Protein AF-A0A5E5B6J5-F1 (afdb_monomer_lite)

Structure (mmCIF, N/CA/C/O backbone):
data_AF-A0A5E5B6J5-F1
#
_entry.id   AF-A0A5E5B6J5-F1
#
loop_
_atom_site.group_PDB
_atom_site.id
_atom_site.type_symbol
_atom_site.label_atom_id
_atom_site.label_alt_id
_atom_site.label_comp_id
_atom_site.label_asym_id
_atom_site.label_entity_id
_atom_site.label_seq_id
_atom_site.pdbx_PDB_ins_code
_atom_site.Cartn_x
_atom_site.Cartn_y
_atom_site.Cartn_z
_atom_site.occupancy
_atom_site.B_iso_or_equiv
_atom_site.auth_seq_id
_atom_site.auth_comp_id
_atom_site.auth_asym_id
_atom_site.auth_atom_id
_atom_site.pdbx_PDB_model_num
ATOM 1 N N . MET A 1 1 ? -5.354 -5.096 10.483 1.00 93.69 1 MET A N 1
ATOM 2 C CA . MET A 1 1 ? -4.394 -6.217 10.329 1.00 93.69 1 MET A CA 1
ATOM 3 C C . MET A 1 1 ? -3.142 -5.696 9.641 1.00 93.69 1 MET A C 1
ATOM 5 O O . MET A 1 1 ? -3.246 -4.665 8.974 1.00 93.69 1 MET A O 1
ATOM 9 N N . THR A 1 2 ? -1.990 -6.359 9.779 1.00 98.12 2 THR A N 1
ATOM 10 C CA . THR A 1 2 ? -0.835 -5.990 8.944 1.00 98.12 2 THR A CA 1
ATOM 11 C C . THR A 1 2 ? -1.127 -6.352 7.490 1.00 98.12 2 THR A C 1
ATOM 13 O O . THR A 1 2 ? -1.863 -7.301 7.205 1.00 98.12 2 THR A O 1
ATOM 16 N N . PHE A 1 3 ? -0.590 -5.574 6.556 1.00 98.62 3 PHE A N 1
ATOM 17 C CA . PHE A 1 3 ? -0.748 -5.873 5.138 1.00 98.62 3 PHE A CA 1
ATOM 18 C C . PHE A 1 3 ? 0.044 -7.123 4.736 1.00 98.62 3 PHE A C 1
ATOM 20 O O . PHE A 1 3 ? -0.426 -7.910 3.920 1.00 98.62 3 PHE A O 1
ATOM 27 N N . ALA A 1 4 ? 1.179 -7.369 5.396 1.00 98.62 4 ALA A N 1
ATOM 28 C CA . ALA A 1 4 ? 1.951 -8.596 5.243 1.00 98.62 4 ALA A CA 1
ATOM 29 C C . ALA A 1 4 ? 1.113 -9.851 5.548 1.00 98.62 4 ALA A C 1
ATOM 31 O O . ALA A 1 4 ? 1.124 -10.804 4.769 1.00 98.62 4 ALA A O 1
ATOM 32 N N . ASP A 1 5 ? 0.347 -9.848 6.643 1.00 98.50 5 ASP A N 1
ATOM 33 C CA . ASP A 1 5 ? -0.510 -10.985 7.001 1.00 98.50 5 ASP A CA 1
ATOM 34 C C . ASP A 1 5 ? -1.637 -11.184 5.992 1.00 98.50 5 ASP A C 1
ATOM 36 O O . ASP A 1 5 ? -1.955 -12.320 5.644 1.00 98.50 5 ASP A O 1
ATOM 40 N N . PHE A 1 6 ? -2.211 -10.092 5.481 1.00 98.31 6 PHE A N 1
ATOM 41 C CA . PHE A 1 6 ? -3.200 -10.157 4.409 1.00 98.31 6 PHE A CA 1
ATOM 42 C C . PHE A 1 6 ? -2.624 -10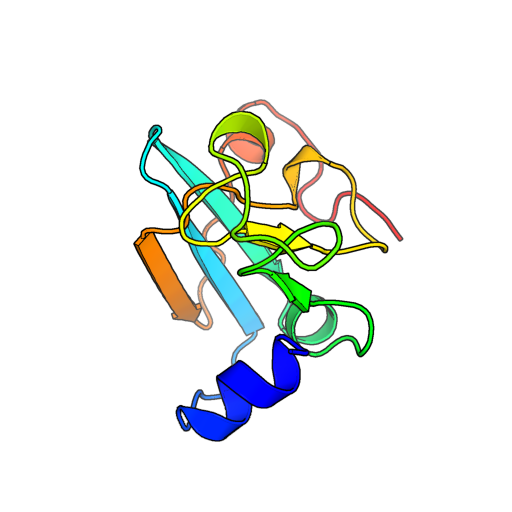.819 3.151 1.00 98.31 6 PHE A C 1
ATOM 44 O O . PHE A 1 6 ? -3.203 -11.788 2.665 1.00 98.31 6 PHE A O 1
ATOM 51 N N . LEU A 1 7 ? -1.467 -10.350 2.667 1.00 98.62 7 LEU A N 1
ATOM 52 C CA . LEU A 1 7 ? -0.809 -10.890 1.472 1.00 98.62 7 LEU A CA 1
ATOM 53 C C . LEU A 1 7 ? -0.493 -12.384 1.620 1.00 98.62 7 LEU A C 1
ATOM 55 O O . LEU A 1 7 ? -0.803 -13.173 0.728 1.00 98.62 7 LEU A O 1
ATOM 59 N N . ARG A 1 8 ? 0.050 -12.797 2.771 1.00 98.44 8 ARG A N 1
ATOM 60 C CA . ARG A 1 8 ? 0.312 -14.218 3.050 1.00 98.44 8 ARG A CA 1
ATOM 61 C C . ARG A 1 8 ? -0.974 -15.038 3.079 1.00 98.44 8 ARG A C 1
ATOM 63 O O . ARG A 1 8 ? -1.016 -16.125 2.514 1.00 98.44 8 ARG A O 1
ATOM 70 N N . ARG A 1 9 ? -2.033 -14.519 3.707 1.00 98.19 9 ARG A N 1
ATOM 71 C CA . ARG A 1 9 ? -3.312 -15.226 3.852 1.00 98.19 9 ARG A CA 1
ATOM 72 C C . ARG A 1 9 ? -4.007 -15.480 2.517 1.00 98.19 9 ARG A C 1
ATOM 74 O O . ARG A 1 9 ? -4.682 -16.496 2.388 1.00 98.19 9 ARG A O 1
ATOM 81 N N . ILE A 1 10 ? -3.847 -14.585 1.543 1.00 97.81 10 ILE A N 1
ATOM 82 C CA . ILE A 1 10 ? -4.400 -14.768 0.193 1.00 97.81 10 ILE A CA 1
ATOM 83 C C . ILE A 1 10 ? -3.481 -15.579 -0.734 1.00 97.81 10 ILE A C 1
ATOM 85 O O . ILE A 1 10 ? -3.838 -15.791 -1.888 1.00 97.81 10 ILE A O 1
ATOM 89 N N . GLY A 1 11 ? -2.306 -16.013 -0.263 1.00 98.31 11 GLY A N 1
ATOM 90 C CA . GLY A 1 11 ? -1.332 -16.737 -1.083 1.00 98.31 11 GLY A CA 1
ATOM 91 C C . GLY A 1 11 ? -0.662 -15.870 -2.154 1.00 98.31 11 GLY A C 1
ATOM 92 O O . GLY A 1 11 ? -0.333 -16.372 -3.224 1.00 98.31 11 GLY A O 1
ATOM 93 N N . ALA A 1 12 ? -0.491 -14.569 -1.897 1.00 98.44 12 ALA A N 1
ATOM 94 C CA . ALA A 1 12 ? 0.198 -13.674 -2.820 1.00 98.44 12 ALA A CA 1
ATOM 95 C C . ALA A 1 12 ? 1.676 -14.058 -2.994 1.00 98.44 12 ALA A C 1
ATOM 97 O O . ALA A 1 12 ? 2.336 -14.474 -2.040 1.00 98.44 12 ALA A O 1
ATOM 98 N N . ASP A 1 13 ? 2.219 -13.830 -4.192 1.00 98.44 13 ASP A N 1
ATOM 99 C CA . ASP A 1 13 ? 3.654 -13.959 -4.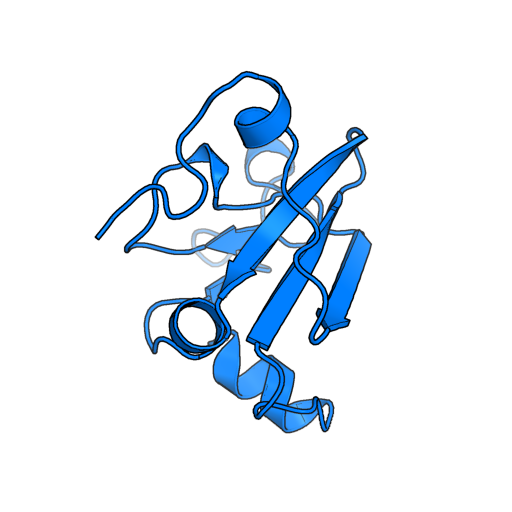446 1.00 98.44 13 ASP A CA 1
ATOM 100 C C . ASP A 1 13 ? 4.429 -12.815 -3.772 1.00 98.44 13 ASP A C 1
ATOM 102 O O . ASP A 1 13 ? 4.607 -11.729 -4.326 1.00 98.44 13 ASP A O 1
ATOM 106 N N . THR A 1 14 ? 4.916 -13.059 -2.558 1.00 98.38 14 THR A N 1
ATOM 107 C CA . THR A 1 14 ? 5.713 -12.082 -1.803 1.00 98.38 14 THR A CA 1
ATOM 108 C C . THR A 1 14 ? 7.157 -11.958 -2.297 1.00 98.38 14 THR A C 1
ATOM 110 O O . THR A 1 14 ? 7.928 -11.213 -1.695 1.00 98.38 14 THR A O 1
ATOM 113 N N . SER A 1 15 ? 7.551 -12.686 -3.349 1.00 98.38 15 SER A N 1
ATOM 114 C CA . SER A 1 15 ? 8.840 -12.498 -4.030 1.00 98.38 15 SER A CA 1
ATOM 115 C C . SER A 1 15 ? 8.771 -11.470 -5.164 1.00 98.38 15 SER A C 1
ATOM 117 O O . SER A 1 15 ? 9.809 -10.996 -5.630 1.00 98.38 15 SER A O 1
ATOM 119 N N . ALA A 1 16 ? 7.560 -11.083 -5.582 1.00 98.50 16 ALA A N 1
ATOM 120 C CA . ALA A 1 16 ? 7.359 -10.034 -6.567 1.00 98.50 16 ALA A CA 1
ATOM 121 C C . ALA A 1 16 ? 7.895 -8.683 -6.073 1.00 98.50 16 ALA A C 1
ATOM 123 O O . ALA A 1 16 ? 7.946 -8.404 -4.877 1.00 98.50 16 ALA A O 1
ATOM 124 N N . LYS A 1 17 ? 8.279 -7.813 -7.008 1.00 98.31 17 LYS A N 1
ATOM 125 C CA . LYS A 1 17 ? 8.941 -6.541 -6.678 1.00 98.31 17 LYS A CA 1
ATOM 126 C C . LYS A 1 17 ? 8.000 -5.470 -6.129 1.00 98.31 17 LYS A C 1
ATOM 128 O O . LYS A 1 17 ? 8.435 -4.653 -5.316 1.00 98.31 17 LYS A O 1
ATOM 133 N N . TYR A 1 18 ? 6.740 -5.454 -6.563 1.00 98.50 18 TYR A N 1
ATOM 134 C CA . TYR A 1 18 ? 5.817 -4.353 -6.298 1.00 98.50 18 TYR A CA 1
ATOM 135 C C . TYR A 1 18 ? 4.412 -4.827 -5.934 1.00 98.50 18 TYR A C 1
ATOM 137 O O . TYR A 1 18 ? 3.948 -5.893 -6.347 1.00 98.50 18 TYR A O 1
ATOM 145 N N . VAL A 1 19 ? 3.710 -3.956 -5.216 1.00 98.50 19 VAL A N 1
ATOM 146 C CA . VAL A 1 19 ? 2.264 -4.018 -5.022 1.00 98.50 19 VAL A CA 1
ATOM 147 C C . VAL A 1 19 ? 1.671 -2.704 -5.504 1.00 98.50 19 VAL A C 1
ATOM 149 O O . VAL A 1 19 ? 2.109 -1.634 -5.077 1.00 98.50 19 VAL A O 1
ATOM 152 N N . GLY A 1 20 ? 0.685 -2.768 -6.389 1.00 98.06 20 GLY A N 1
ATOM 153 C CA . GLY A 1 20 ? -0.034 -1.589 -6.843 1.00 98.06 20 GLY A CA 1
ATOM 154 C C . GLY A 1 20 ? -1.507 -1.602 -6.463 1.00 98.06 20 GLY A C 1
ATOM 155 O O . GLY A 1 20 ? -2.080 -2.633 -6.101 1.00 98.06 20 GLY A O 1
ATOM 156 N N . PHE A 1 21 ? -2.093 -0.411 -6.526 1.00 98.25 21 PHE A N 1
ATOM 157 C CA . PHE A 1 21 ? -3.422 -0.105 -6.025 1.00 98.25 21 PHE A CA 1
ATOM 158 C C . PHE A 1 21 ? -4.191 0.727 -7.045 1.00 98.25 21 PHE A C 1
ATOM 160 O O . PHE A 1 21 ? -3.672 1.729 -7.538 1.00 98.25 21 PHE A O 1
ATOM 167 N N . LYS A 1 22 ? -5.444 0.343 -7.303 1.00 97.81 22 LYS A N 1
ATOM 168 C CA . LYS A 1 22 ? -6.446 1.186 -7.970 1.00 97.81 22 LYS A CA 1
ATOM 169 C C . LYS A 1 22 ? -7.525 1.566 -6.969 1.00 97.81 22 LYS A C 1
ATOM 171 O O . LYS A 1 22 ? -7.989 0.709 -6.208 1.00 97.81 22 LYS A O 1
ATOM 176 N N . CYS A 1 23 ? -7.917 2.829 -6.987 1.00 97.94 23 CYS A N 1
ATOM 177 C CA . CYS A 1 23 ? -8.871 3.415 -6.058 1.00 97.94 23 CYS A CA 1
ATOM 178 C C . CYS A 1 23 ? -10.102 3.933 -6.808 1.00 97.94 23 CYS A C 1
ATOM 180 O O . CYS A 1 23 ? -10.081 4.097 -8.025 1.00 97.94 23 CYS A O 1
ATOM 182 N N . ALA A 1 24 ? -11.187 4.156 -6.071 1.00 96.31 24 ALA A N 1
ATOM 183 C CA . ALA A 1 24 ? -12.476 4.549 -6.640 1.00 96.31 24 ALA A CA 1
ATOM 184 C C . ALA A 1 24 ? -12.511 5.966 -7.243 1.00 96.31 24 ALA A C 1
ATOM 186 O O . ALA A 1 24 ? -13.428 6.284 -7.990 1.00 96.31 24 ALA A O 1
ATOM 187 N N . ASP A 1 25 ? -11.563 6.817 -6.867 1.00 92.75 25 ASP A N 1
ATOM 188 C CA . ASP A 1 25 ? -11.447 8.237 -7.210 1.00 92.75 25 ASP A CA 1
ATOM 189 C C . ASP A 1 25 ? -10.398 8.488 -8.306 1.00 92.75 25 ASP A C 1
ATOM 191 O O . ASP A 1 25 ? -9.701 9.499 -8.280 1.00 92.75 25 ASP A O 1
ATOM 195 N N . ASP A 1 26 ? -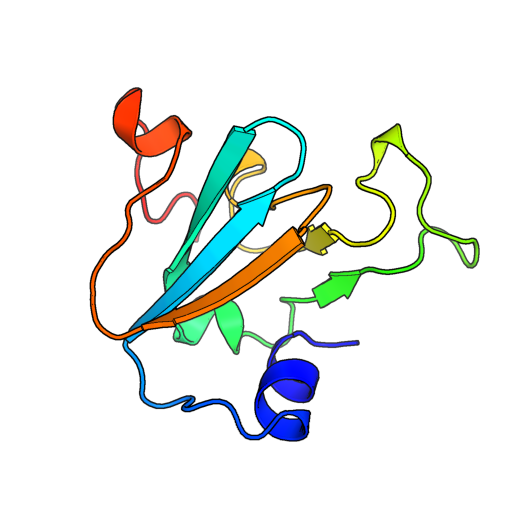10.236 7.527 -9.222 1.00 93.88 26 ASP A N 1
ATOM 196 C CA . ASP A 1 26 ? -9.194 7.485 -10.263 1.00 93.88 26 ASP A CA 1
ATOM 197 C C . ASP A 1 26 ? -7.753 7.555 -9.724 1.00 93.88 26 ASP A C 1
ATOM 199 O O . ASP A 1 26 ? -6.783 7.614 -10.484 1.00 93.88 26 ASP A O 1
ATOM 203 N N . TYR A 1 27 ? -7.585 7.470 -8.401 1.00 97.06 27 TYR A N 1
ATOM 204 C CA . TYR A 1 27 ? -6.284 7.433 -7.765 1.00 97.06 27 TYR A CA 1
ATOM 205 C C . TYR A 1 27 ? -5.629 6.060 -7.935 1.00 97.06 27 TYR A C 1
ATOM 207 O O . TYR A 1 27 ? -6.236 5.004 -7.725 1.00 97.06 27 TYR A O 1
ATOM 215 N N . TYR A 1 28 ? -4.342 6.060 -8.262 1.00 97.50 28 TYR A N 1
ATOM 216 C CA . TYR A 1 28 ? -3.521 4.857 -8.303 1.00 97.50 28 TYR A CA 1
ATOM 217 C C . TYR A 1 28 ? -2.136 5.147 -7.752 1.00 97.50 28 TYR A C 1
ATOM 219 O O . TYR A 1 28 ? -1.603 6.253 -7.843 1.00 97.50 28 TYR A O 1
ATOM 227 N N . THR A 1 29 ? -1.535 4.128 -7.157 1.00 97.75 29 THR A N 1
ATOM 228 C CA . THR A 1 29 ? -0.159 4.200 -6.674 1.00 97.75 29 THR A CA 1
ATOM 229 C C . THR A 1 29 ? 0.429 2.801 -6.579 1.00 97.75 29 THR A C 1
ATOM 231 O O . THR A 1 29 ? -0.275 1.797 -6.709 1.00 97.75 29 THR A O 1
ATOM 234 N N . SER A 1 30 ? 1.730 2.729 -6.338 1.00 97.75 30 SER A N 1
ATOM 235 C CA . SER A 1 30 ? 2.441 1.483 -6.088 1.00 97.75 30 SER A CA 1
ATOM 236 C C . SER A 1 30 ? 3.505 1.652 -5.020 1.00 97.75 30 SER A C 1
ATOM 238 O O . SER A 1 30 ? 4.009 2.754 -4.799 1.00 97.75 30 SER A O 1
ATOM 240 N N . ILE A 1 31 ? 3.837 0.552 -4.356 1.00 98.06 31 ILE A N 1
ATOM 241 C CA . ILE A 1 31 ? 4.913 0.455 -3.370 1.00 98.06 31 ILE A CA 1
ATOM 242 C C . ILE A 1 31 ? 5.781 -0.762 -3.683 1.00 98.06 31 ILE A C 1
ATOM 244 O O . ILE A 1 31 ? 5.335 -1.714 -4.328 1.00 98.06 31 ILE A O 1
ATOM 248 N N . ASP A 1 32 ? 7.022 -0.738 -3.217 1.00 97.62 32 ASP A N 1
ATOM 249 C CA . ASP A 1 32 ? 7.893 -1.905 -3.216 1.00 97.62 32 ASP A CA 1
ATOM 250 C C . ASP A 1 32 ? 7.398 -2.963 -2.218 1.00 97.62 32 ASP A C 1
ATOM 252 O O . ASP A 1 32 ? 6.791 -2.657 -1.185 1.00 97.62 32 ASP A O 1
ATOM 256 N N . MET A 1 33 ? 7.669 -4.230 -2.526 1.00 98.31 33 MET A N 1
ATOM 257 C CA . MET A 1 33 ? 7.289 -5.354 -1.671 1.00 98.31 33 MET A CA 1
ATOM 258 C C . MET A 1 33 ? 7.867 -5.262 -0.245 1.00 98.31 33 MET A C 1
ATOM 260 O O . MET A 1 33 ? 7.122 -5.550 0.690 1.00 98.31 33 MET A O 1
ATOM 264 N N . PRO A 1 34 ? 9.113 -4.798 -0.005 1.00 98.06 34 PRO A N 1
ATOM 265 C CA . PRO A 1 34 ? 9.591 -4.534 1.353 1.00 98.06 34 PRO A CA 1
ATOM 266 C C . PRO A 1 34 ? 8.709 -3.551 2.137 1.00 98.06 34 PRO A C 1
ATOM 268 O O . PRO A 1 34 ? 8.350 -3.844 3.277 1.00 98.06 34 PRO A O 1
ATOM 271 N N . THR A 1 35 ? 8.273 -2.440 1.530 1.00 98.19 35 THR A N 1
ATOM 272 C CA . THR A 1 35 ? 7.291 -1.534 2.157 1.00 98.19 35 THR A CA 1
ATOM 273 C C . THR A 1 35 ? 5.956 -2.237 2.413 1.00 98.19 35 THR A C 1
ATOM 275 O O . THR A 1 35 ? 5.365 -2.060 3.480 1.00 98.19 35 THR A O 1
ATOM 278 N N . ALA A 1 36 ? 5.469 -3.057 1.476 1.00 98.31 36 ALA A N 1
ATOM 279 C CA . ALA A 1 36 ? 4.228 -3.815 1.653 1.00 98.31 36 ALA A CA 1
ATOM 280 C C . ALA A 1 36 ? 4.305 -4.816 2.824 1.00 98.31 36 ALA A C 1
ATOM 282 O O . ALA A 1 36 ? 3.340 -4.973 3.574 1.00 98.31 36 ALA A O 1
ATOM 283 N N . LEU A 1 37 ? 5.460 -5.463 2.995 1.00 98.56 37 LEU A N 1
ATOM 284 C CA . LEU A 1 37 ? 5.724 -6.448 4.044 1.00 98.56 37 LEU A CA 1
ATOM 285 C C . LEU A 1 37 ? 6.173 -5.828 5.374 1.00 98.56 37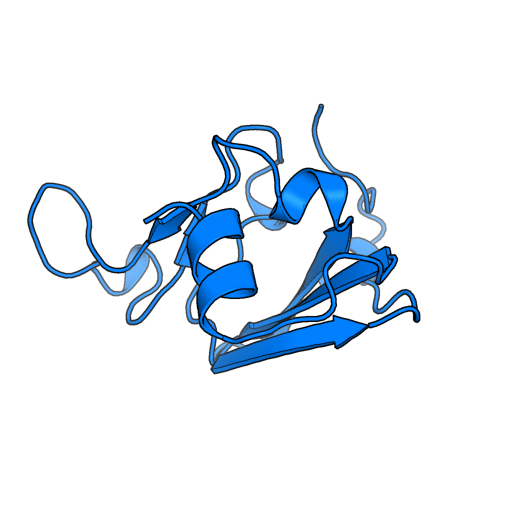 LEU A C 1
ATOM 287 O O . LEU A 1 37 ? 6.291 -6.546 6.369 1.00 98.56 37 LEU A O 1
ATOM 291 N N . HIS A 1 38 ? 6.416 -4.517 5.410 1.00 98.44 38 HIS A N 1
ATOM 292 C CA . HIS A 1 38 ? 6.861 -3.825 6.610 1.00 98.44 38 HIS A CA 1
ATOM 293 C C . HIS A 1 38 ? 5.830 -3.984 7.748 1.00 98.44 38 HIS A C 1
ATOM 295 O O . HIS A 1 38 ? 4.631 -3.796 7.519 1.00 98.44 38 HIS A O 1
ATOM 301 N N . PRO A 1 39 ? 6.251 -4.278 8.996 1.00 97.88 39 PRO A N 1
ATOM 302 C CA . PRO A 1 39 ? 5.333 -4.597 10.098 1.00 97.88 39 PRO A CA 1
ATOM 303 C C . PRO A 1 39 ? 4.377 -3.453 10.468 1.00 97.88 39 PRO A C 1
ATOM 305 O O . PRO A 1 39 ? 3.311 -3.693 11.031 1.00 97.88 39 PRO A O 1
ATOM 308 N N . GLN A 1 40 ? 4.737 -2.209 10.141 1.00 97.81 40 GLN A N 1
ATOM 309 C CA . GLN A 1 40 ? 3.884 -1.038 10.368 1.00 97.81 40 GLN A CA 1
ATOM 310 C C . GLN A 1 40 ? 2.925 -0.731 9.206 1.00 97.81 40 GLN A C 1
ATOM 312 O O . GLN A 1 40 ? 2.105 0.177 9.332 1.00 97.81 40 GLN A O 1
ATOM 317 N N . THR A 1 41 ? 3.008 -1.448 8.082 1.00 98.56 41 THR A N 1
ATOM 318 C CA . THR A 1 41 ? 2.082 -1.278 6.956 1.00 98.56 41 THR A CA 1
ATOM 319 C C . THR A 1 41 ? 0.783 -2.009 7.264 1.00 98.56 41 THR A C 1
ATOM 321 O O . THR A 1 41 ? 0.754 -3.231 7.423 1.00 98.56 41 THR A O 1
ATOM 324 N N . LEU A 1 42 ? -0.314 -1.260 7.369 1.00 98.38 42 LEU A N 1
ATOM 325 C CA . LEU A 1 42 ? -1.609 -1.773 7.808 1.00 98.38 42 LEU A CA 1
ATOM 326 C C . LEU A 1 42 ? -2.651 -1.659 6.702 1.00 98.38 42 LEU A C 1
ATOM 328 O O . LEU A 1 42 ? -2.836 -0.587 6.123 1.00 98.38 42 LEU A O 1
ATOM 332 N N . LEU A 1 43 ? -3.402 -2.740 6.494 1.00 98.25 43 LEU A N 1
ATOM 333 C CA . LEU A 1 43 ? -4.681 -2.679 5.796 1.00 98.25 43 LEU A CA 1
ATOM 334 C C . LEU A 1 43 ? -5.757 -2.296 6.818 1.00 98.25 43 LEU A C 1
ATOM 336 O O . LEU A 1 43 ? -6.104 -3.086 7.707 1.00 98.25 43 LEU A O 1
ATOM 340 N N . ALA A 1 44 ? -6.216 -1.050 6.734 1.00 97.69 44 ALA A N 1
ATOM 341 C CA . ALA A 1 44 ? -7.147 -0.447 7.676 1.00 97.69 44 ALA A CA 1
ATOM 342 C C . ALA A 1 44 ? -8.584 -0.540 7.152 1.00 97.69 44 ALA A C 1
ATOM 344 O O . ALA A 1 44 ? -8.891 -0.045 6.067 1.00 97.69 44 ALA A O 1
ATOM 345 N N . LEU A 1 45 ? -9.450 -1.155 7.961 1.00 97.25 45 LEU A N 1
ATOM 346 C CA . LEU A 1 45 ? -10.903 -1.258 7.747 1.00 97.25 45 LEU A CA 1
ATOM 347 C C . LEU A 1 45 ? -11.697 -0.482 8.814 1.00 97.25 45 LEU A C 1
ATOM 349 O O . LEU A 1 45 ? -12.900 -0.271 8.682 1.00 97.25 45 LEU A O 1
ATOM 353 N N . THR A 1 46 ? -11.015 -0.057 9.879 1.00 96.94 46 THR A N 1
ATOM 354 C CA . THR A 1 46 ? -11.581 0.633 11.039 1.00 96.94 46 THR A CA 1
ATOM 355 C C . THR A 1 46 ? -10.710 1.821 11.438 1.00 96.94 46 THR A C 1
ATOM 357 O O . THR A 1 46 ? -9.517 1.870 11.120 1.00 96.94 46 THR A O 1
ATOM 360 N N . TYR A 1 47 ? -11.310 2.780 12.137 1.00 95.62 47 TYR A N 1
ATOM 361 C CA . TYR A 1 47 ? -10.640 3.914 12.766 1.00 95.62 47 TYR A CA 1
ATOM 362 C C . TYR A 1 47 ? -11.304 4.187 14.114 1.00 95.62 47 TYR A C 1
ATOM 364 O O . TYR A 1 47 ? -12.527 4.235 14.190 1.00 95.62 47 TYR A O 1
ATOM 372 N N . ASP A 1 48 ? -10.492 4.314 15.165 1.00 94.81 48 ASP A N 1
ATOM 373 C CA . ASP A 1 48 ? -10.958 4.554 16.538 1.00 94.81 48 ASP A CA 1
ATOM 374 C C . ASP A 1 48 ? -12.059 3.576 17.005 1.00 94.81 48 ASP A C 1
ATOM 376 O O . ASP A 1 48 ? -13.117 3.944 17.504 1.00 94.81 48 ASP A O 1
ATOM 380 N N . GLY A 1 49 ? -11.848 2.283 16.732 1.00 95.44 49 GLY A N 1
ATOM 381 C CA . GLY A 1 49 ? -12.796 1.218 17.081 1.00 95.44 49 GLY A CA 1
ATOM 382 C C . GLY A 1 49 ? -14.075 1.169 16.235 1.00 95.44 49 GLY A C 1
ATOM 383 O O . GLY A 1 49 ? -14.842 0.219 16.370 1.00 95.44 49 GLY A O 1
ATOM 384 N N . GLN A 1 50 ? -14.291 2.127 15.333 1.00 97.00 50 GLN A N 1
ATOM 385 C CA . GLN A 1 50 ? -15.461 2.203 14.459 1.00 97.00 50 GLN A CA 1
ATOM 386 C C . GLN A 1 50 ? -15.122 1.812 13.020 1.00 97.00 50 GLN A C 1
ATOM 388 O O . GLN A 1 50 ? -13.956 1.762 12.621 1.00 97.00 50 GLN A O 1
ATOM 393 N N . THR A 1 51 ? -16.153 1.550 12.214 1.00 97.50 51 THR A N 1
ATOM 394 C CA . THR A 1 51 ? -15.997 1.409 10.757 1.00 97.50 51 THR A CA 1
ATOM 395 C C . THR A 1 51 ? -15.276 2.634 10.199 1.00 97.50 51 THR A C 1
ATOM 397 O O . THR A 1 51 ? -15.577 3.756 10.602 1.00 97.50 51 THR A O 1
ATOM 400 N N . LEU A 1 52 ? -14.318 2.428 9.288 1.00 97.12 52 LEU A N 1
ATOM 401 C CA . LEU A 1 52 ? -13.539 3.518 8.701 1.00 97.12 52 LEU A CA 1
ATOM 402 C C . LEU A 1 52 ? -14.483 4.584 8.103 1.00 97.12 52 LEU A C 1
ATOM 404 O O . LEU A 1 52 ? -15.278 4.244 7.230 1.00 97.12 52 LEU A O 1
ATOM 408 N N . PRO A 1 53 ? -14.417 5.857 8.530 1.00 97.12 53 PRO A N 1
ATOM 409 C CA . PRO A 1 53 ? -15.193 6.931 7.916 1.00 97.12 53 PRO A CA 1
ATOM 410 C C . PRO A 1 53 ? -14.857 7.122 6.434 1.00 97.12 53 PRO A C 1
ATOM 412 O O . PRO A 1 53 ? -13.743 6.825 5.981 1.00 97.12 53 PRO A O 1
ATOM 415 N N . ARG A 1 54 ? -15.803 7.673 5.663 1.00 96.12 54 ARG A N 1
ATOM 416 C CA . ARG A 1 54 ? -15.604 7.907 4.226 1.00 96.12 54 ARG A CA 1
ATOM 417 C C . ARG A 1 54 ? -14.429 8.852 3.972 1.00 96.12 54 ARG A C 1
ATOM 419 O O . ARG A 1 54 ? -13.588 8.503 3.153 1.00 96.12 54 ARG A O 1
ATOM 426 N N . GLU A 1 55 ? -14.274 9.959 4.704 1.00 94.94 55 GLU A N 1
ATOM 427 C CA . GLU A 1 55 ? -13.120 10.864 4.524 1.00 94.94 55 GLU A CA 1
ATOM 428 C C . GLU A 1 55 ? -11.752 10.196 4.784 1.00 94.94 55 GLU A C 1
ATOM 430 O 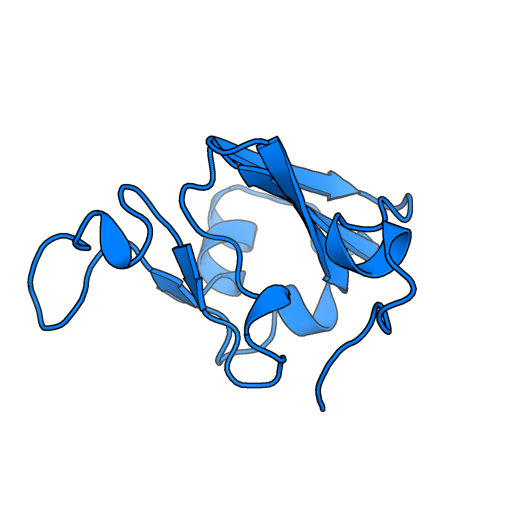O . GLU A 1 55 ? -10.700 10.642 4.296 1.00 94.94 55 GLU A O 1
ATOM 435 N N . TYR A 1 56 ? -11.751 9.085 5.524 1.00 95.38 56 TYR A N 1
ATOM 436 C CA . TYR A 1 56 ? -10.558 8.308 5.845 1.00 95.38 56 TYR A CA 1
ATOM 437 C C . TYR A 1 56 ? -10.332 7.112 4.924 1.00 95.38 56 TYR A C 1
ATOM 439 O O . TYR A 1 56 ? -9.289 6.469 5.039 1.00 95.38 56 TYR A O 1
ATOM 447 N N . GLY A 1 57 ? -11.204 6.891 3.940 1.00 96.81 57 GLY A N 1
ATOM 448 C CA . GLY A 1 57 ? -10.965 5.946 2.855 1.00 96.81 57 GLY A CA 1
ATOM 449 C C . GLY A 1 57 ? -11.818 4.685 2.890 1.00 96.81 57 GLY A C 1
ATOM 450 O O . GLY A 1 57 ? -11.380 3.683 2.336 1.00 96.81 57 GLY A O 1
ATOM 451 N N . PHE A 1 58 ? -13.002 4.702 3.514 1.00 96.94 58 PHE A N 1
ATOM 452 C CA . PHE A 1 58 ? -13.960 3.587 3.429 1.00 96.94 58 PHE A CA 1
ATOM 453 C C . PHE A 1 58 ? -14.105 3.051 1.983 1.00 96.94 58 PHE A C 1
ATOM 455 O O . PHE A 1 58 ? -14.203 3.864 1.059 1.00 96.94 58 PHE A O 1
ATOM 462 N N . PRO A 1 59 ? -14.167 1.726 1.745 1.00 96.06 59 PRO A N 1
ATOM 463 C CA . PRO A 1 59 ? -14.220 0.644 2.736 1.00 96.06 59 PRO A CA 1
ATOM 464 C C . PRO A 1 59 ? -12.857 0.238 3.297 1.00 96.06 59 PRO A C 1
ATOM 466 O O . PRO A 1 59 ? -12.798 -0.385 4.355 1.00 96.06 59 PRO A O 1
ATOM 469 N N . MET A 1 60 ? -11.765 0.586 2.615 1.00 96.88 60 MET A N 1
ATOM 470 C CA . MET A 1 60 ? -10.422 0.251 3.065 1.00 96.88 60 MET A CA 1
ATOM 471 C C . MET A 1 60 ? -9.380 1.268 2.603 1.00 96.88 60 MET A C 1
ATOM 473 O O . MET A 1 60 ? -9.422 1.794 1.486 1.00 96.88 60 MET A O 1
ATOM 477 N N . LYS A 1 61 ? -8.383 1.461 3.460 1.00 97.25 61 LYS A N 1
ATOM 478 C CA . LYS A 1 61 ? -7.199 2.277 3.206 1.00 97.25 61 LYS A CA 1
ATOM 479 C C . LYS A 1 61 ? -5.947 1.472 3.530 1.00 97.25 61 LYS A C 1
ATOM 481 O O . LYS A 1 61 ? -5.932 0.706 4.495 1.00 97.25 61 LYS A O 1
ATOM 486 N N . LEU A 1 62 ? -4.864 1.722 2.801 1.00 98.19 62 LEU A N 1
ATOM 487 C CA . LEU A 1 62 ? -3.534 1.313 3.238 1.00 98.19 62 LEU A CA 1
ATOM 488 C C . LEU A 1 62 ? -2.886 2.436 4.057 1.00 98.19 62 LEU A C 1
ATOM 490 O O . LEU A 1 62 ? -2.787 3.585 3.616 1.00 98.19 62 LEU A O 1
ATOM 494 N N . ARG A 1 63 ? -2.444 2.111 5.272 1.00 97.81 63 ARG A N 1
ATOM 495 C CA . ARG A 1 63 ? -1.683 3.015 6.134 1.00 97.81 63 ARG A CA 1
ATOM 496 C C . ARG A 1 63 ? -0.229 2.571 6.156 1.00 97.81 63 ARG A C 1
ATOM 498 O O . ARG A 1 63 ? 0.069 1.469 6.598 1.00 97.81 63 ARG A O 1
ATOM 505 N N . ILE A 1 64 ? 0.659 3.460 5.726 1.00 98.00 64 ILE A N 1
ATOM 506 C CA . ILE A 1 64 ? 2.099 3.227 5.623 1.00 98.00 64 ILE A CA 1
ATOM 507 C C . ILE A 1 64 ? 2.835 4.329 6.401 1.00 98.00 64 ILE A C 1
ATOM 509 O O . ILE A 1 64 ? 3.040 5.424 5.872 1.00 98.00 64 ILE A O 1
ATOM 513 N N . PRO A 1 65 ? 3.167 4.113 7.686 1.00 96.81 65 PRO A N 1
ATOM 514 C CA . PRO A 1 65 ? 3.791 5.134 8.532 1.00 96.81 65 PRO A CA 1
ATOM 515 C C . PRO A 1 65 ? 5.134 5.656 8.025 1.00 96.81 65 PRO A C 1
ATOM 517 O O . PRO A 1 65 ? 5.420 6.829 8.225 1.00 96.81 65 PRO A O 1
ATOM 520 N N . THR A 1 66 ? 5.905 4.824 7.327 1.00 96.00 66 THR A N 1
ATOM 521 C CA . THR A 1 66 ? 7.220 5.177 6.773 1.00 96.00 66 THR A CA 1
ATOM 522 C C . THR A 1 66 ? 7.140 6.013 5.492 1.00 96.00 66 THR A C 1
ATOM 524 O O . THR A 1 66 ? 8.153 6.531 5.027 1.00 96.00 66 THR A O 1
ATOM 527 N N . LYS A 1 67 ? 5.943 6.179 4.911 1.00 96.81 67 LYS A N 1
ATOM 528 C CA . LYS A 1 67 ? 5.739 6.873 3.634 1.00 96.81 67 LYS A CA 1
ATOM 529 C C . LYS A 1 67 ? 4.945 8.160 3.778 1.00 96.81 67 LYS A C 1
ATOM 531 O O . LYS A 1 67 ? 4.075 8.294 4.642 1.00 96.81 67 LYS A O 1
ATOM 536 N N . LEU A 1 68 ? 5.204 9.086 2.859 1.00 96.44 68 LEU A N 1
ATOM 537 C CA . LEU A 1 68 ? 4.453 10.327 2.724 1.00 96.44 68 LEU A CA 1
ATOM 538 C C . LEU A 1 68 ? 2.978 10.048 2.412 1.00 96.44 68 LEU A C 1
ATOM 540 O O . LEU A 1 68 ? 2.610 9.008 1.860 1.00 96.44 68 LEU A O 1
ATOM 544 N N . GLY A 1 69 ? 2.123 11.009 2.769 1.00 94.31 69 GLY A N 1
ATOM 545 C CA . GLY A 1 69 ? 0.669 10.841 2.753 1.00 94.31 69 GLY A CA 1
ATOM 546 C C . GLY A 1 69 ? 0.103 10.387 1.407 1.00 94.31 69 GLY A C 1
ATOM 547 O O . GLY A 1 69 ? -0.820 9.578 1.391 1.00 94.31 69 GLY A O 1
ATOM 548 N N . TYR A 1 70 ? 0.691 10.822 0.291 1.00 94.62 70 TYR A N 1
ATOM 549 C CA . TYR A 1 70 ? 0.228 10.408 -1.030 1.00 94.62 70 TYR A CA 1
ATOM 550 C C . TYR A 1 70 ? 0.451 8.914 -1.302 1.00 94.62 70 TYR A C 1
ATOM 552 O O . TYR A 1 70 ? -0.395 8.267 -1.903 1.00 94.62 70 TYR A O 1
ATOM 560 N N . LYS A 1 71 ? 1.488 8.281 -0.751 1.00 97.12 71 LYS A N 1
ATOM 561 C CA . LYS A 1 71 ? 1.702 6.829 -0.901 1.00 97.12 71 LYS A CA 1
ATOM 562 C C . LYS A 1 71 ? 0.707 5.967 -0.107 1.00 97.12 71 LYS A C 1
ATOM 564 O O . LYS A 1 71 ? 0.833 4.750 -0.111 1.00 97.12 71 LYS A O 1
ATOM 569 N N . ASN A 1 72 ? -0.248 6.566 0.613 1.00 97.75 72 ASN A N 1
ATOM 570 C CA . ASN A 1 72 ? -1.227 5.869 1.455 1.00 97.75 72 ASN A CA 1
ATOM 571 C C . ASN A 1 72 ? -2.608 5.830 0.749 1.00 97.75 72 ASN A C 1
ATOM 573 O O . ASN A 1 72 ? -3.452 6.683 1.054 1.00 97.75 72 ASN A O 1
ATOM 577 N N . PRO A 1 73 ? -2.861 4.881 -0.178 1.00 97.69 73 PRO A N 1
ATOM 578 C CA . PRO A 1 73 ? -4.084 4.845 -0.982 1.00 97.69 73 PRO A CA 1
ATOM 579 C C . PRO A 1 73 ? -5.343 4.647 -0.131 1.00 97.69 73 PRO A C 1
ATOM 581 O O . PRO A 1 73 ? -5.368 3.818 0.782 1.00 97.69 73 PRO A O 1
ATOM 584 N N . LYS A 1 74 ? -6.390 5.411 -0.453 1.00 98.06 74 LYS A N 1
ATOM 585 C CA . LYS A 1 74 ? -7.736 5.367 0.141 1.00 98.06 74 LYS A CA 1
ATOM 586 C C . LYS A 1 74 ? -8.723 4.778 -0.865 1.00 98.06 74 LYS A C 1
ATOM 588 O O . LYS A 1 74 ? -8.436 4.798 -2.050 1.00 98.06 74 LYS A O 1
ATOM 593 N N . HIS A 1 75 ? -9.885 4.303 -0.411 1.00 97.94 75 HIS A N 1
ATOM 594 C CA . HIS A 1 75 ? -10.946 3.823 -1.309 1.00 97.94 75 HIS A CA 1
ATOM 595 C C . HIS A 1 75 ? -10.467 2.717 -2.268 1.00 97.94 75 HIS A C 1
ATOM 597 O O . HIS A 1 75 ? -10.839 2.701 -3.443 1.00 97.94 75 HIS A O 1
ATOM 603 N N . ILE A 1 76 ? -9.609 1.816 -1.775 1.00 98.12 76 ILE A N 1
ATOM 604 C CA . ILE A 1 76 ? -8.956 0.793 -2.602 1.00 98.12 76 ILE A CA 1
ATOM 605 C C . ILE A 1 76 ? -10.014 -0.160 -3.166 1.00 98.12 76 ILE A C 1
ATOM 607 O O . ILE A 1 76 ? -10.807 -0.733 -2.418 1.00 98.12 76 ILE A O 1
ATOM 611 N N . GLN A 1 77 ? -9.985 -0.348 -4.484 1.00 97.25 77 GLN A N 1
ATOM 612 C CA . GLN A 1 77 ? -10.850 -1.271 -5.220 1.00 97.25 77 GLN A CA 1
ATOM 613 C C . GLN A 1 77 ? -10.095 -2.495 -5.733 1.00 97.25 77 GLN A C 1
ATOM 615 O O . GLN A 1 77 ? -10.655 -3.587 -5.778 1.00 97.25 77 GLN A O 1
ATOM 620 N N . ALA A 1 78 ? -8.827 -2.327 -6.114 1.00 97.00 78 ALA A N 1
ATOM 621 C CA . ALA A 1 78 ? -7.997 -3.425 -6.587 1.00 97.00 78 ALA A CA 1
ATOM 622 C C . ALA A 1 78 ? -6.584 -3.336 -6.017 1.00 97.00 78 ALA A C 1
ATOM 624 O O . ALA A 1 78 ? -6.011 -2.250 -5.905 1.00 97.00 78 ALA A O 1
ATOM 625 N N . ILE A 1 79 ? -6.027 -4.505 -5.711 1.00 98.12 79 ILE A N 1
ATOM 626 C CA . ILE A 1 79 ? -4.648 -4.708 -5.273 1.00 98.12 79 ILE A CA 1
ATOM 627 C C . ILE A 1 79 ? -4.029 -5.711 -6.243 1.00 98.12 79 ILE A C 1
ATOM 629 O O . ILE A 1 79 ? -4.613 -6.766 -6.484 1.00 9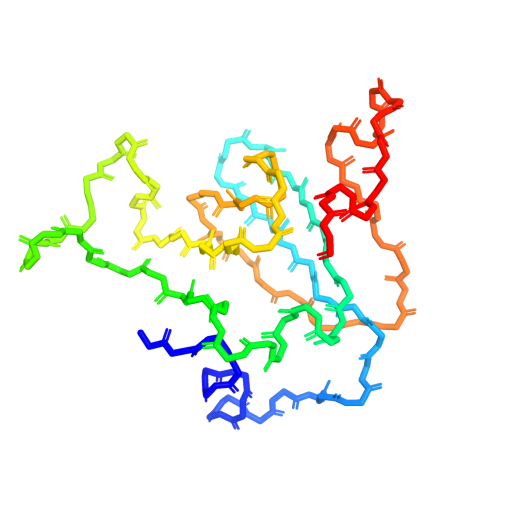8.12 79 ILE A O 1
ATOM 633 N N . TYR A 1 80 ? -2.869 -5.390 -6.803 1.00 97.44 80 TYR A N 1
ATOM 634 C CA . TYR A 1 80 ? -2.171 -6.251 -7.757 1.00 97.44 80 TYR A CA 1
ATOM 635 C C . TYR A 1 80 ? -0.711 -6.419 -7.357 1.00 97.44 80 TYR A C 1
ATOM 637 O O . TYR A 1 80 ? -0.002 -5.451 -7.092 1.00 97.44 80 TYR A O 1
ATOM 645 N N . VAL A 1 81 ? -0.269 -7.672 -7.326 1.00 98.44 81 VAL A N 1
ATOM 646 C CA . VAL A 1 81 ? 1.114 -8.064 -7.052 1.00 98.44 81 VAL A CA 1
ATOM 647 C C . VAL A 1 81 ? 1.810 -8.271 -8.388 1.00 98.44 81 VAL A C 1
ATOM 649 O O . VAL A 1 81 ? 1.279 -8.955 -9.261 1.00 98.44 81 VAL A O 1
ATOM 652 N N . THR A 1 82 ? 2.954 -7.622 -8.591 1.00 98.12 82 THR A N 1
ATOM 653 C CA . THR A 1 82 ? 3.573 -7.552 -9.918 1.00 98.12 82 THR A CA 1
ATOM 654 C C . THR A 1 82 ? 5.083 -7.340 -9.856 1.00 98.12 82 THR A C 1
ATOM 656 O O . THR A 1 82 ? 5.624 -6.772 -8.909 1.00 98.12 82 THR A O 1
ATOM 659 N N . ASN A 1 83 ? 5.774 -7.778 -10.908 1.00 98.12 83 ASN A N 1
ATOM 660 C CA . ASN A 1 83 ? 7.188 -7.479 -11.143 1.00 98.12 83 ASN A CA 1
ATOM 661 C C . ASN A 1 83 ? 7.404 -6.245 -12.027 1.00 98.12 83 ASN A C 1
ATOM 663 O O . ASN A 1 83 ? 8.540 -5.794 -12.181 1.00 98.12 83 ASN A O 1
ATOM 667 N N . THR A 1 84 ? 6.328 -5.688 -12.582 1.00 96.31 84 THR A N 1
ATOM 668 C CA . THR A 1 84 ? 6.363 -4.496 -13.426 1.00 96.31 84 THR A CA 1
ATOM 669 C C . THR A 1 84 ? 6.123 -3.256 -12.579 1.00 96.31 84 THR A C 1
ATOM 671 O O . THR A 1 84 ? 5.123 -3.165 -11.869 1.00 96.31 84 THR A O 1
ATOM 674 N N . TYR A 1 85 ? 7.025 -2.283 -12.684 1.00 92.50 85 TYR A N 1
ATOM 675 C CA . TYR A 1 85 ? 6.838 -0.970 -12.080 1.00 92.50 85 TYR A CA 1
ATOM 676 C C . TYR A 1 85 ? 5.605 -0.285 -12.684 1.00 92.50 85 TYR A C 1
ATOM 678 O O . TYR A 1 85 ? 5.561 -0.047 -13.889 1.00 92.50 85 TYR A O 1
ATOM 686 N N . SER A 1 86 ? 4.605 0.022 -11.856 1.00 87.81 86 SER A N 1
ATOM 687 C CA . SER A 1 86 ? 3.329 0.592 -12.313 1.00 87.81 86 SER A CA 1
ATOM 688 C C . SER A 1 86 ? 3.185 2.097 -12.067 1.00 87.81 86 SER A C 1
ATOM 690 O O . SER A 1 86 ? 2.112 2.633 -12.318 1.00 87.81 86 SER A O 1
ATOM 692 N N . GLY A 1 87 ? 4.215 2.770 -11.538 1.00 91.69 87 GLY A N 1
ATOM 693 C CA . GLY A 1 87 ? 4.158 4.201 -11.226 1.00 91.69 87 GLY A CA 1
ATOM 694 C C . GLY A 1 87 ? 3.074 4.563 -10.206 1.00 91.69 87 GLY A C 1
ATOM 695 O O . GLY A 1 87 ? 2.711 3.754 -9.341 1.00 91.69 87 GLY A O 1
ATOM 696 N N . GLY A 1 88 ? 2.575 5.789 -10.297 1.00 95.25 88 GLY A N 1
ATOM 697 C CA . GLY A 1 88 ? 1.486 6.295 -9.475 1.00 95.25 88 GLY A CA 1
ATOM 698 C C . GLY A 1 88 ? 1.081 7.704 -9.890 1.00 95.25 88 GLY A C 1
ATOM 699 O O . GLY A 1 88 ? 1.817 8.400 -10.585 1.00 95.25 88 GLY A O 1
ATOM 700 N N . TYR A 1 89 ? -0.107 8.112 -9.459 1.00 96.38 89 TYR A N 1
ATOM 701 C CA . TYR A 1 89 ? -0.715 9.375 -9.861 1.00 96.38 89 TYR A CA 1
ATOM 702 C C . TYR A 1 89 ? 0.186 10.588 -9.580 1.00 96.38 89 TYR A C 1
ATOM 704 O O . TYR A 1 89 ? 0.305 11.476 -10.416 1.00 96.38 89 TYR A O 1
ATOM 712 N N . TRP A 1 90 ? 0.836 10.641 -8.412 1.00 96.50 90 TRP A N 1
ATOM 713 C CA . TRP A 1 90 ? 1.697 11.776 -8.052 1.00 96.50 90 TRP A CA 1
ATOM 714 C C . TRP A 1 90 ? 3.054 11.723 -8.748 1.00 96.50 90 TRP A C 1
ATOM 716 O O . TRP A 1 90 ? 3.652 12.761 -9.020 1.00 96.50 90 TRP A O 1
ATOM 726 N N . GLU A 1 91 ? 3.543 10.530 -9.059 1.00 94.31 91 GLU A N 1
ATOM 727 C CA . GLU A 1 91 ? 4.765 10.330 -9.826 1.00 94.31 91 GLU A CA 1
ATOM 728 C C . GLU A 1 91 ? 4.621 10.861 -11.254 1.00 94.31 91 GLU A C 1
ATOM 730 O O . GLU A 1 91 ? 5.547 11.493 -11.759 1.00 94.31 91 GLU A O 1
ATOM 735 N N . ASP A 1 92 ? 3.437 10.728 -11.855 1.00 94.62 92 ASP A N 1
ATOM 736 C CA . ASP A 1 92 ? 3.131 11.339 -13.155 1.00 94.62 92 ASP A CA 1
ATOM 737 C C . ASP A 1 92 ? 3.077 12.878 -13.085 1.00 94.62 92 ASP A C 1
ATOM 739 O O . ASP A 1 92 ? 3.206 13.557 -14.100 1.00 94.62 92 ASP A O 1
ATOM 743 N N . GLN A 1 93 ? 2.967 13.439 -11.875 1.00 95.75 93 GLN A N 1
ATOM 744 C CA . GLN A 1 93 ? 3.092 14.874 -11.587 1.00 95.75 93 GLN A CA 1
ATOM 745 C C . GLN A 1 93 ? 4.516 15.269 -11.139 1.00 95.75 93 GLN A C 1
ATOM 747 O O . GLN A 1 93 ? 4.730 16.381 -10.656 1.00 95.75 93 GLN A O 1
ATOM 752 N N . GLY A 1 94 ? 5.499 14.369 -11.257 1.00 95.00 94 GLY A N 1
ATOM 753 C CA . GLY A 1 94 ? 6.907 14.628 -10.938 1.00 95.00 94 GLY A CA 1
ATOM 754 C C . GLY A 1 94 ? 7.313 14.371 -9.483 1.00 95.00 94 GLY A C 1
ATOM 755 O O . GLY A 1 94 ? 8.424 14.731 -9.088 1.00 95.00 94 GLY A O 1
ATOM 756 N N . TYR A 1 95 ? 6.455 13.755 -8.665 1.00 95.38 95 TYR A N 1
ATOM 757 C CA . TYR A 1 95 ? 6.801 13.412 -7.283 1.00 95.38 95 TYR A CA 1
ATOM 758 C C . TYR A 1 95 ? 7.744 12.201 -7.230 1.00 95.38 95 TYR A C 1
ATOM 760 O O . TYR A 1 95 ? 7.761 11.342 -8.110 1.00 95.38 95 TYR A O 1
ATOM 768 N N . ASN A 1 96 ? 8.531 12.108 -6.156 1.00 93.44 96 ASN A N 1
ATOM 769 C CA . ASN A 1 96 ? 9.425 10.974 -5.935 1.00 93.44 96 ASN A CA 1
ATOM 770 C C . ASN A 1 96 ? 8.634 9.680 -5.681 1.00 93.44 96 ASN A C 1
ATOM 772 O O . ASN A 1 96 ? 7.838 9.619 -4.755 1.00 93.44 96 ASN A O 1
ATOM 776 N N . TRP A 1 97 ? 8.918 8.608 -6.420 1.00 93.44 97 TRP A N 1
ATOM 777 C CA . TRP A 1 97 ? 8.162 7.363 -6.259 1.00 93.44 97 TRP A CA 1
ATOM 778 C C . TRP A 1 97 ? 8.297 6.695 -4.881 1.00 93.44 97 TRP A C 1
ATOM 780 O O . TRP A 1 97 ? 7.323 6.148 -4.360 1.00 93.44 97 TRP A O 1
ATOM 790 N N . PHE A 1 98 ? 9.487 6.709 -4.276 1.00 92.00 98 PHE A N 1
ATOM 791 C CA . PHE A 1 98 ? 9.704 6.037 -2.993 1.00 92.00 98 PHE A CA 1
ATOM 792 C C . PHE A 1 98 ? 9.080 6.802 -1.824 1.00 92.00 98 PHE A C 1
ATOM 794 O O . PHE A 1 98 ? 8.615 6.166 -0.880 1.00 92.00 98 PHE A O 1
ATOM 801 N N . GLY A 1 99 ? 9.062 8.137 -1.889 1.00 87.25 99 GLY A N 1
ATOM 802 C CA . GLY A 1 99 ? 8.261 9.027 -1.046 1.00 87.25 99 GLY A CA 1
ATOM 803 C C . GLY A 1 99 ? 8.215 8.677 0.444 1.00 87.25 99 GLY A C 1
ATOM 804 O O . GLY A 1 99 ? 7.167 8.260 0.937 1.00 87.25 99 GLY A O 1
ATOM 805 N N . GLY A 1 100 ? 9.311 8.871 1.176 1.00 89.12 100 GLY A N 1
ATOM 806 C CA . GLY A 1 100 ? 9.406 8.565 2.607 1.00 89.12 100 GLY A CA 1
ATOM 807 C C . GLY A 1 100 ? 10.787 8.052 2.999 1.00 89.12 100 GLY A C 1
ATOM 808 O O . GLY A 1 100 ? 11.751 8.273 2.267 1.00 89.12 100 GLY A O 1
ATOM 809 N N . SER A 1 101 ? 10.852 7.367 4.139 1.00 74.12 101 SER A N 1
ATOM 810 C CA . SER A 1 101 ? 12.043 6.687 4.670 1.00 74.12 101 SER A CA 1
ATOM 811 C C . SER A 1 101 ? 11.964 5.180 4.481 1.00 74.12 101 SER A C 1
ATOM 813 O O . SER A 1 101 ? 10.836 4.646 4.595 1.00 74.12 101 SER A O 1
#

pLDDT: mean 96.48, std 3.16, range [74.12, 98.62]

Foldseek 3Di:
DQLLVVCVVVVHDLVAFKKKFQAPVRWIAMAGSCQSNPRQWDWDCDDPPHGQDVVRAPRTWIDRPQADPSRIDGRTDDMDGHNDDPHTDVVVVVDDRNGGD

InterPro domains:
  IPR000572 Oxidoreductase, molybdopterin-binding domain [PF00174] (3-90)
  IPR036374 Oxidoreductase, molybdopterin-binding domain superfamily [G3DSA:3.90.420.10] (1-101)
  IPR036374 Oxidoreductase, molybdopterin-binding domain superfamily [SSF56524] (3-100)

Organism: NCBI:txid93222

Secondary structure (DSSP, 8-state):
-BHHHHHHHTT--TTSSEEEEEETTS-EEEEEHHHHH-TT-EEESEETTEEPPGGGTTT-EEE-TTB-GGGS--SEEEEEEESS----TTGGGT--SS-B-

Radius of gyration: 12.76 Å; chains: 1; bounding box: 28×32×30 Å

Sequence (101 aa):
MTFADFLRRIGADTSAKYVGFKCADDYYTSIDMPTALHPQTLLALTYDGQTLPREYGFPMKLRIPTKLGYKNPKHIQAIYVTNTYSGGYWEDQGYNWFGGS